Protein AF-A0A431FV38-F1 (afdb_monomer_lite)

Radius of gyration: 9.95 Å; chains: 1; bounding box: 24×14×26 Å

Foldseek 3Di:
DPDPVQFDDWDDDPVQVVVVVVVDTDTDGD

pLDDT: mean 88.84, std 8.13, range [66.69, 96.06]

Structure (mmCIF, N/CA/C/O backbone):
data_AF-A0A431FV38-F1
#
_entry.id   AF-A0A431FV38-F1
#
loop_
_atom_site.group_PDB
_atom_site.id
_atom_site.type_symbol
_atom_site.label_atom_id
_atom_site.label_alt_id
_atom_site.label_comp_id
_atom_site.label_asym_id
_atom_site.label_entity_id
_atom_site.label_seq_id
_atom_site.pdbx_PDB_ins_code
_atom_site.Cartn_x
_atom_site.Cartn_y
_atom_site.Cartn_z
_atom_site.occupancy
_atom_site.B_iso_or_equiv
_atom_site.auth_seq_id
_atom_site.auth_comp_id
_atom_site.auth_asym_id
_atom_site.auth_atom_id
_atom_site.pdbx_PDB_model_num
ATOM 1 N N . MET A 1 1 ? 2.872 9.944 -18.394 1.00 67.19 1 MET A N 1
ATOM 2 C CA . MET A 1 1 ? 1.816 9.216 -17.657 1.00 67.19 1 MET A CA 1
ATOM 3 C C . MET A 1 1 ? 2.396 8.910 -16.287 1.00 67.19 1 MET A C 1
ATOM 5 O O . MET A 1 1 ? 3.603 8.733 -16.223 1.00 67.19 1 MET A O 1
ATOM 9 N N . ALA A 1 2 ? 1.618 8.955 -15.206 1.00 66.69 2 ALA A N 1
ATOM 10 C CA . ALA A 1 2 ? 2.128 8.477 -13.921 1.00 66.69 2 ALA A CA 1
ATOM 11 C C . ALA A 1 2 ? 2.238 6.950 -14.017 1.00 66.69 2 ALA A C 1
ATOM 13 O O . ALA A 1 2 ? 1.213 6.282 -14.157 1.00 66.69 2 ALA A O 1
ATOM 14 N N . ASP A 1 3 ? 3.459 6.417 -14.035 1.00 76.12 3 ASP A N 1
ATOM 15 C CA . ASP A 1 3 ? 3.681 4.975 -14.068 1.00 76.12 3 ASP A CA 1
ATOM 16 C C . ASP A 1 3 ? 3.406 4.396 -12.680 1.00 76.12 3 ASP A C 1
ATOM 18 O O . ASP A 1 3 ? 4.101 4.661 -11.701 1.00 76.12 3 ASP A O 1
ATOM 22 N N . ILE A 1 4 ? 2.341 3.600 -12.594 1.00 78.75 4 ILE A N 1
ATOM 23 C CA . ILE A 1 4 ? 1.868 2.984 -11.347 1.00 78.75 4 ILE A CA 1
ATOM 24 C C . ILE A 1 4 ? 2.871 1.961 -10.780 1.00 78.75 4 ILE A C 1
ATOM 26 O O . ILE A 1 4 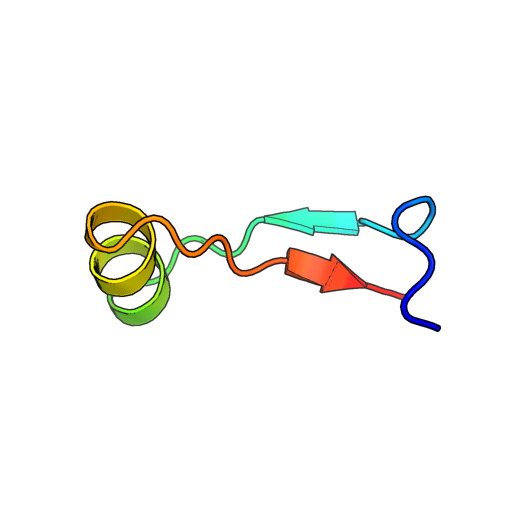? 2.782 1.568 -9.620 1.00 78.75 4 ILE A O 1
ATOM 30 N N . THR A 1 5 ? 3.846 1.546 -11.589 1.00 78.56 5 THR A N 1
ATOM 31 C CA . THR A 1 5 ? 4.934 0.643 -11.197 1.00 78.56 5 THR A CA 1
ATOM 32 C C . THR A 1 5 ? 5.907 1.292 -10.200 1.00 78.56 5 THR A C 1
ATOM 34 O O . THR A 1 5 ? 6.57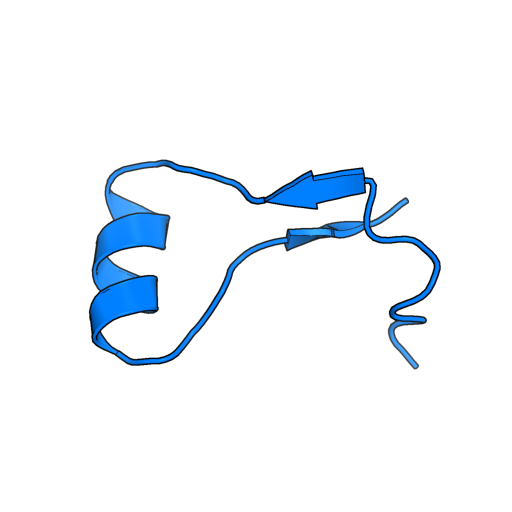9 0.571 -9.470 1.00 78.56 5 THR A O 1
ATOM 37 N N . ASP A 1 6 ? 5.943 2.628 -10.105 1.00 82.12 6 ASP A N 1
ATOM 38 C CA . ASP A 1 6 ? 6.845 3.379 -9.215 1.00 82.12 6 ASP A CA 1
ATOM 39 C C . ASP A 1 6 ? 6.225 3.752 -7.854 1.00 82.12 6 ASP A C 1
ATOM 41 O O . ASP A 1 6 ? 6.728 4.640 -7.157 1.00 82.12 6 ASP A O 1
ATOM 45 N N . ILE A 1 7 ? 5.134 3.093 -7.439 1.00 89.31 7 ILE A N 1
ATOM 46 C CA . ILE A 1 7 ? 4.567 3.291 -6.096 1.00 89.31 7 ILE A CA 1
ATOM 47 C C . ILE A 1 7 ? 5.582 2.843 -5.038 1.00 89.31 7 ILE A C 1
ATOM 49 O O . ILE A 1 7 ? 5.907 1.663 -4.927 1.00 89.31 7 ILE A O 1
ATOM 53 N N . LYS A 1 8 ? 6.021 3.784 -4.197 1.00 85.69 8 LYS A N 1
ATOM 54 C CA . LYS A 1 8 ? 6.906 3.509 -3.055 1.00 85.69 8 LYS A CA 1
ATOM 55 C C . LYS A 1 8 ? 6.136 3.284 -1.766 1.00 85.69 8 LYS A C 1
ATOM 57 O O . LYS A 1 8 ? 6.429 2.359 -1.016 1.00 85.69 8 LYS A O 1
ATOM 62 N N . THR A 1 9 ? 5.185 4.166 -1.475 1.00 89.50 9 THR A N 1
ATOM 63 C CA . THR A 1 9 ? 4.434 4.123 -0.220 1.00 89.50 9 THR A CA 1
ATOM 64 C C . THR A 1 9 ? 3.081 4.812 -0.349 1.00 89.50 9 THR A C 1
ATOM 66 O O . THR A 1 9 ? 2.896 5.705 -1.180 1.00 89.50 9 THR A O 1
ATOM 69 N N . ILE A 1 10 ? 2.140 4.398 0.496 1.00 92.50 10 ILE A N 1
ATOM 70 C CA . ILE A 1 10 ? 0.843 5.050 0.675 1.00 92.50 10 ILE A CA 1
ATOM 71 C C . ILE A 1 10 ? 0.979 6.027 1.844 1.00 92.50 10 ILE A C 1
ATOM 73 O O . ILE A 1 10 ? 1.455 5.652 2.917 1.00 92.50 10 ILE A O 1
ATOM 77 N N . LEU A 1 11 ? 0.561 7.279 1.651 1.00 92.69 11 LEU A N 1
ATOM 78 C CA . LEU A 1 11 ? 0.604 8.275 2.719 1.00 92.69 11 LEU A CA 1
ATOM 79 C C . LEU A 1 11 ? -0.634 8.161 3.605 1.00 92.69 11 LEU A C 1
ATOM 81 O O . LEU A 1 11 ? -1.756 8.332 3.129 1.00 92.69 11 LEU A O 1
ATOM 85 N N . TYR A 1 12 ? -0.418 7.998 4.910 1.00 93.19 12 TYR A N 1
ATOM 86 C CA . TYR A 1 12 ? -1.464 8.034 5.932 1.00 93.19 12 TYR A CA 1
ATOM 87 C C . TYR A 1 12 ? -1.278 9.261 6.823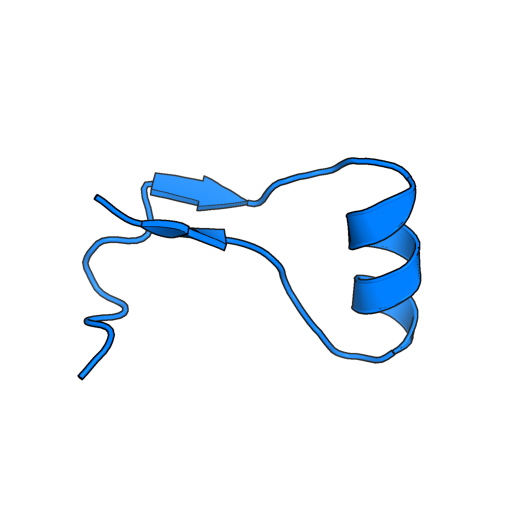 1.00 93.19 12 TYR A C 1
ATOM 89 O O . TYR A 1 12 ? -0.494 9.279 7.765 1.00 93.19 12 TYR A O 1
ATOM 97 N N . THR A 1 13 ? -1.998 10.314 6.472 1.00 95.81 13 THR A N 1
ATOM 98 C CA . THR A 1 13 ? -2.114 11.579 7.196 1.00 95.81 13 THR A CA 1
ATOM 99 C C .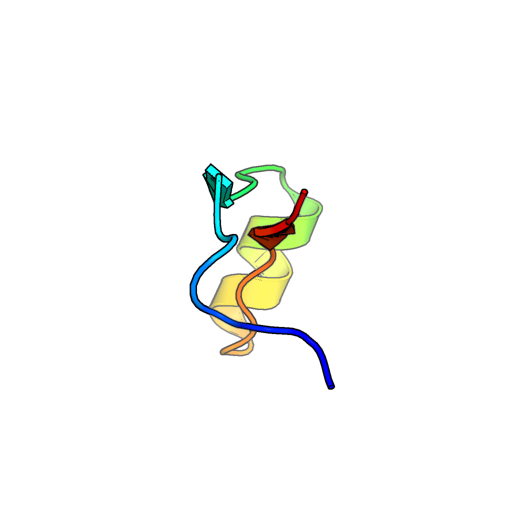 THR A 1 13 ? -3.598 11.853 7.387 1.00 95.81 13 THR A C 1
ATOM 101 O O . THR A 1 13 ? -4.417 11.308 6.648 1.00 95.81 13 THR A O 1
ATOM 104 N N . GLU A 1 14 ? -3.970 12.737 8.308 1.00 96.06 14 GLU A N 1
ATOM 105 C CA . GLU A 1 14 ? -5.380 13.111 8.495 1.00 96.06 14 GLU A CA 1
ATOM 106 C C . GLU A 1 14 ? -6.029 13.534 7.170 1.00 96.06 14 GLU A C 1
ATOM 108 O O . GLU A 1 14 ? -7.117 13.083 6.818 1.00 96.06 14 GLU A O 1
ATOM 113 N N . LYS A 1 15 ? -5.312 14.323 6.363 1.00 94.06 15 LYS A N 1
ATOM 114 C CA . LYS A 1 15 ? -5.781 14.754 5.046 1.00 94.06 15 LYS A CA 1
ATOM 115 C C . LYS A 1 15 ? -5.984 13.589 4.073 1.00 94.06 15 LYS A C 1
ATOM 117 O O . LYS A 1 15 ? -6.980 13.579 3.356 1.00 94.06 15 LYS A O 1
ATOM 122 N N . SER A 1 16 ? -5.060 12.630 4.011 1.00 95.31 16 SER A N 1
ATOM 123 C CA . SER A 1 16 ? -5.184 11.501 3.077 1.00 95.31 16 SER A CA 1
ATOM 124 C C . SER A 1 16 ? -6.216 10.466 3.523 1.00 95.31 16 SER A C 1
ATOM 126 O O . SER A 1 16 ? -6.835 9.853 2.664 1.00 95.31 16 SER A O 1
ATOM 128 N N . LEU A 1 17 ? -6.478 10.336 4.826 1.00 95.19 17 LEU A N 1
ATOM 129 C C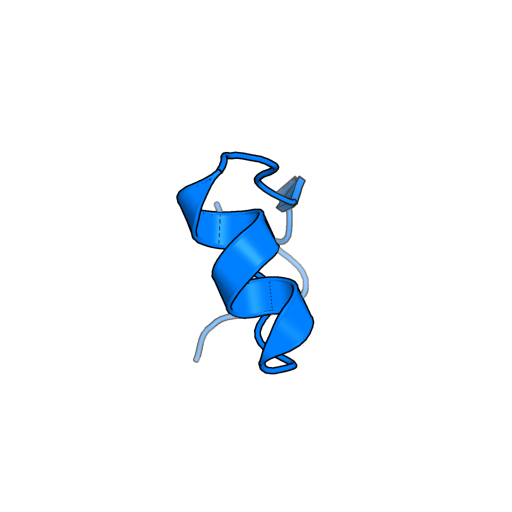A . LEU A 1 17 ? -7.574 9.516 5.347 1.00 95.19 17 LEU A CA 1
ATOM 130 C C . LEU A 1 17 ? -8.946 10.091 4.961 1.00 95.19 17 LEU A C 1
ATOM 132 O O . LEU A 1 17 ? -9.788 9.361 4.452 1.00 95.19 17 LEU A O 1
ATOM 136 N N . ASN A 1 18 ? -9.139 11.410 5.084 1.00 96.06 18 ASN A N 1
ATOM 137 C CA . ASN A 1 18 ? -10.366 12.073 4.611 1.00 96.06 18 ASN A CA 1
ATOM 138 C C . ASN A 1 18 ? -10.591 11.873 3.099 1.00 96.06 18 ASN A C 1
ATOM 140 O O . ASN A 1 18 ? -11.716 11.698 2.640 1.00 96.06 18 ASN A O 1
ATOM 144 N N . LEU A 1 19 ? -9.514 11.892 2.308 1.00 95.38 19 LEU A N 1
ATOM 145 C CA . LEU A 1 19 ? -9.583 11.617 0.869 1.00 95.38 19 LEU A CA 1
ATOM 146 C C . LEU A 1 19 ? -9.881 10.140 0.579 1.00 95.38 19 LEU A C 1
ATOM 148 O O . LEU A 1 19 ? -10.598 9.838 -0.375 1.00 95.38 19 LEU A O 1
ATOM 152 N N . GLN A 1 20 ? -9.396 9.227 1.419 1.00 92.81 20 GLN A N 1
ATOM 153 C CA . GLN A 1 20 ? -9.667 7.798 1.295 1.00 92.81 20 GLN A CA 1
ATOM 154 C C . GLN A 1 20 ? -11.157 7.483 1.483 1.00 92.81 20 GLN A C 1
ATOM 156 O O . GLN A 1 20 ? -11.701 6.674 0.734 1.00 92.81 20 GLN A O 1
ATOM 161 N N . GLU A 1 21 ? -11.841 8.172 2.400 1.00 92.88 21 GLU A N 1
ATOM 162 C CA . GLU A 1 21 ? -13.302 8.084 2.571 1.00 92.88 21 GLU A CA 1
ATOM 163 C C . GLU A 1 21 ? -14.078 8.571 1.335 1.00 92.88 21 GLU A C 1
ATOM 165 O O . GLU A 1 21 ? -15.204 8.146 1.089 1.00 92.88 21 GLU A O 1
ATOM 170 N N . GLN A 1 22 ? -13.454 9.416 0.512 1.00 96.06 22 GLN A N 1
ATOM 171 C CA . GLN A 1 22 ? -13.987 9.896 -0.766 1.00 96.06 22 GLN A CA 1
ATOM 172 C C . GLN A 1 22 ? -13.559 9.016 -1.956 1.00 96.06 22 GLN A C 1
ATOM 174 O O . GLN A 1 22 ? -13.806 9.369 -3.108 1.00 96.06 22 GLN A O 1
ATOM 179 N N . GLY A 1 23 ? -12.911 7.872 -1.698 1.00 94.06 23 GLY A N 1
ATOM 180 C CA . GLY A 1 23 ? -12.436 6.939 -2.722 1.00 94.06 23 GLY A CA 1
ATOM 181 C C . GLY A 1 23 ? -11.114 7.334 -3.390 1.00 94.06 23 GLY A C 1
ATOM 182 O O . GLY A 1 23 ? -10.772 6.775 -4.431 1.00 94.06 23 GLY A O 1
ATOM 183 N N . VAL A 1 24 ? -10.361 8.279 -2.816 1.00 94.31 24 VAL A N 1
ATOM 184 C CA . VAL A 1 24 ? -9.088 8.777 -3.360 1.00 94.31 24 VAL A CA 1
ATOM 185 C C . VAL A 1 24 ? -7.913 8.316 -2.494 1.00 94.31 24 VAL A C 1
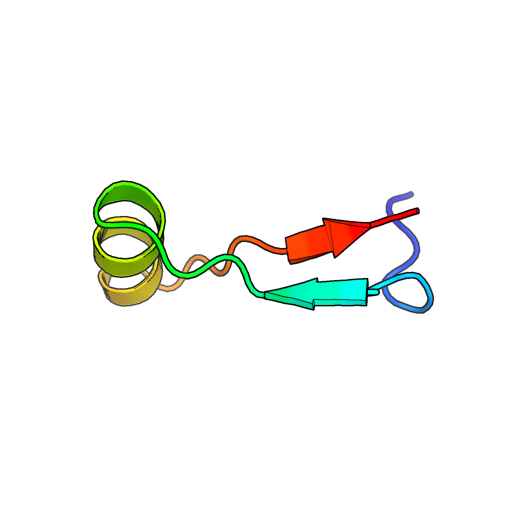ATOM 187 O O . VAL A 1 24 ? -7.845 8.619 -1.307 1.00 94.31 24 VAL A O 1
ATOM 190 N N . VAL A 1 25 ? -6.939 7.627 -3.096 1.00 91.62 25 VAL A N 1
ATOM 191 C CA . VAL A 1 25 ? -5.720 7.162 -2.407 1.00 91.62 25 VAL A CA 1
ATOM 192 C C . VAL A 1 25 ? -4.530 8.034 -2.796 1.00 91.62 25 VAL A C 1
ATOM 194 O O . VAL A 1 25 ? -4.272 8.260 -3.977 1.00 91.62 25 VAL A O 1
ATOM 197 N N . VAL A 1 26 ? -3.783 8.506 -1.797 1.00 92.88 26 VAL A N 1
ATOM 198 C CA . VAL A 1 26 ? -2.583 9.327 -1.998 1.00 92.88 26 VAL A CA 1
ATOM 199 C C . VAL A 1 26 ? -1.337 8.452 -1.894 1.00 92.88 26 VAL A C 1
ATOM 201 O O . VAL A 1 26 ? -1.057 7.866 -0.848 1.00 92.88 26 VAL A O 1
ATOM 204 N N . ILE A 1 27 ? -0.574 8.392 -2.983 1.00 92.25 27 ILE A N 1
ATOM 205 C CA . ILE A 1 27 ? 0.650 7.596 -3.111 1.00 92.25 27 ILE A CA 1
ATOM 206 C C . ILE A 1 27 ? 1.857 8.496 -3.364 1.00 92.25 27 ILE A C 1
ATOM 208 O O . ILE A 1 27 ? 1.758 9.497 -4.071 1.00 92.25 27 ILE A O 1
ATOM 212 N N . GLN A 1 28 ? 3.007 8.119 -2.808 1.00 89.00 28 GLN A N 1
ATOM 213 C CA . GLN A 1 28 ? 4.292 8.672 -3.220 1.00 89.00 28 GLN A CA 1
ATOM 214 C C . GLN A 1 28 ? 4.868 7.821 -4.345 1.00 89.00 28 GLN A C 1
ATOM 216 O O . GLN A 1 28 ? 5.064 6.612 -4.179 1.00 89.00 28 GLN A O 1
ATOM 221 N N . THR A 1 29 ? 5.175 8.471 -5.459 1.00 88.56 29 THR A N 1
ATOM 222 C CA . THR A 1 29 ? 5.932 7.887 -6.568 1.00 88.56 29 THR A CA 1
ATOM 223 C C . THR A 1 29 ? 7.398 8.319 -6.496 1.00 88.56 29 THR A C 1
ATOM 225 O O . THR A 1 29 ? 7.741 9.246 -5.751 1.00 88.56 29 THR A O 1
ATOM 228 N N . SER A 1 30 ? 8.276 7.616 -7.217 1.00 80.56 30 SER A N 1
ATOM 229 C CA . SER A 1 30 ? 9.658 8.065 -7.459 1.00 80.56 30 SER A CA 1
ATOM 230 C C . SER A 1 30 ? 9.733 9.323 -8.310 1.00 80.56 30 SER A C 1
ATOM 232 O O . SER A 1 30 ? 8.779 9.576 -9.080 1.00 80.56 30 SER A O 1
#

Sequence (30 aa):
MADITDIKTILYTEKSLNLQEQGVVVIQTS

Secondary structure (DSSP, 8-state):
---GGGEEEE--SHHHHHHHHTT---EEE-

Organism: Campylobacter jejuni (NCBI:txid197)